Protein AF-A0AB73BM61-F1 (afdb_monomer_lite)

Radius of gyration: 24.45 Å; chains: 1; bounding box: 68×30×70 Å

Foldseek 3Di:
DDPVVVVVVVVVVVVVVVVVVVVVVVVVVVLVVQLCVLCVVVLVCLVVLHDDDVVSLVSSCVSVPPLSVLLNVLCVPQQVVLVVVLVVQWDQDPVRDTDRPPVCVVVSVVSSNVSSVSSVVSSDDPPDDDPD

Structure (mmCIF, N/CA/C/O backbone):
data_AF-A0AB73BM61-F1
#
_entry.id   AF-A0AB73BM61-F1
#
loop_
_atom_site.group_PDB
_atom_site.id
_atom_site.type_symbol
_atom_site.label_atom_id
_atom_site.label_alt_id
_atom_site.label_comp_id
_atom_site.label_asym_id
_atom_site.label_entity_id
_atom_site.label_seq_id
_atom_site.pdbx_PDB_ins_code
_atom_site.Cartn_x
_atom_site.Cartn_y
_atom_site.Cartn_z
_atom_site.occupancy
_atom_site.B_iso_or_equiv
_atom_site.auth_seq_id
_atom_site.auth_comp_id
_atom_site.auth_asym_id
_atom_site.auth_atom_id
_atom_site.pdbx_PDB_model_num
ATOM 1 N N . MET A 1 1 ? 40.664 13.368 -39.797 1.00 62.91 1 MET A N 1
ATOM 2 C CA . MET A 1 1 ? 39.200 13.479 -39.665 1.00 62.91 1 MET A CA 1
ATOM 3 C C . MET A 1 1 ? 38.826 14.898 -40.032 1.00 62.91 1 MET A C 1
ATOM 5 O O . MET A 1 1 ? 39.463 15.811 -39.519 1.00 62.91 1 MET A O 1
ATOM 9 N N . SER A 1 2 ? 37.907 15.086 -40.971 1.00 85.75 2 SER A N 1
ATOM 10 C CA . SER A 1 2 ? 37.444 16.422 -41.363 1.00 85.75 2 SER A CA 1
ATOM 11 C C . SER A 1 2 ? 36.432 16.965 -40.345 1.00 85.75 2 SER A C 1
ATOM 13 O O . SER A 1 2 ? 35.723 16.195 -39.698 1.00 85.75 2 SER A O 1
ATOM 15 N N . ASP A 1 3 ? 36.321 18.288 -40.207 1.00 88.56 3 ASP A N 1
ATOM 16 C CA . ASP A 1 3 ? 35.325 18.921 -39.319 1.00 88.56 3 ASP A CA 1
ATOM 17 C C . ASP A 1 3 ? 33.885 18.477 -39.632 1.00 88.56 3 ASP A C 1
ATOM 19 O O . ASP A 1 3 ? 33.026 18.434 -38.749 1.00 88.56 3 ASP A O 1
ATOM 23 N N . LEU A 1 4 ? 33.620 18.113 -40.890 1.00 88.75 4 LEU A N 1
ATOM 24 C CA . LEU A 1 4 ? 32.338 17.571 -41.328 1.00 88.75 4 LEU A CA 1
ATOM 25 C C . LEU A 1 4 ? 32.072 16.181 -40.728 1.00 88.75 4 LEU A C 1
ATOM 27 O O . LEU A 1 4 ? 30.983 15.942 -40.210 1.00 88.75 4 LEU A O 1
ATOM 31 N N . GLU A 1 5 ? 33.067 15.291 -40.735 1.00 88.50 5 GLU A N 1
ATOM 32 C CA . GLU A 1 5 ? 32.972 13.952 -40.133 1.00 88.50 5 GLU A CA 1
ATOM 33 C C . GLU A 1 5 ? 32.726 14.031 -38.621 1.00 88.50 5 GLU A C 1
ATOM 35 O O . GLU A 1 5 ? 31.884 13.303 -38.095 1.00 88.50 5 GLU A O 1
ATOM 40 N N . VAL A 1 6 ? 33.395 14.961 -37.928 1.00 89.50 6 VAL A N 1
ATOM 41 C CA . VAL A 1 6 ? 33.196 15.201 -36.486 1.00 89.50 6 VAL A CA 1
ATOM 42 C C . VAL A 1 6 ? 31.756 15.640 -36.199 1.00 89.50 6 VAL A C 1
ATOM 44 O O . VAL A 1 6 ? 31.118 15.117 -35.284 1.00 89.50 6 VAL A O 1
ATOM 47 N N . ARG A 1 7 ? 31.209 16.574 -36.988 1.00 90.94 7 ARG A N 1
ATOM 48 C CA . ARG A 1 7 ? 29.833 17.075 -36.812 1.00 90.94 7 ARG A CA 1
ATOM 49 C C . ARG A 1 7 ? 28.783 15.995 -37.065 1.00 90.94 7 ARG A C 1
ATOM 51 O O . ARG A 1 7 ? 27.819 15.907 -36.305 1.00 90.94 7 ARG A O 1
ATOM 58 N N . ILE A 1 8 ? 28.977 15.167 -38.093 1.00 91.31 8 ILE A N 1
ATOM 59 C CA . ILE A 1 8 ? 28.083 14.039 -38.397 1.00 91.31 8 ILE A CA 1
ATOM 60 C C . ILE A 1 8 ? 28.115 13.021 -37.252 1.00 91.31 8 ILE A C 1
ATOM 62 O O . ILE A 1 8 ? 27.057 12.597 -36.788 1.00 91.31 8 ILE A O 1
ATOM 66 N N . LEU A 1 9 ? 29.302 12.690 -36.734 1.00 91.62 9 LEU A N 1
ATOM 67 C CA . LEU A 1 9 ? 29.449 11.775 -35.602 1.00 91.62 9 LEU A CA 1
ATOM 68 C C . LEU A 1 9 ? 28.710 12.292 -34.356 1.00 91.62 9 LEU A C 1
ATOM 70 O O . LEU A 1 9 ? 27.941 11.551 -33.747 1.00 91.62 9 LEU A O 1
ATOM 74 N N . ILE A 1 10 ? 28.886 13.571 -34.002 1.00 91.69 10 ILE A N 1
ATOM 75 C CA . ILE A 1 10 ? 28.203 14.192 -32.854 1.00 91.69 10 ILE A CA 1
ATOM 76 C C . ILE A 1 10 ? 26.681 14.159 -33.037 1.00 91.69 10 ILE A C 1
ATOM 78 O O . ILE A 1 10 ? 25.960 13.835 -32.090 1.00 91.69 10 ILE A O 1
ATOM 82 N N . ALA A 1 11 ? 26.182 14.454 -34.241 1.00 88.94 11 ALA A N 1
ATOM 83 C CA . ALA A 1 11 ? 24.753 14.400 -34.535 1.00 88.94 11 ALA A CA 1
ATOM 84 C C . ALA A 1 11 ? 24.195 12.975 -34.376 1.00 88.94 11 ALA A C 1
ATOM 86 O O . ALA A 1 11 ? 23.160 12.791 -33.736 1.00 88.94 11 ALA A O 1
ATOM 87 N N . MET A 1 12 ? 24.908 11.961 -34.878 1.00 91.25 12 MET A N 1
ATOM 88 C CA . MET A 1 12 ? 24.508 10.556 -34.742 1.00 91.25 12 MET A CA 1
ATOM 89 C C . MET A 1 12 ? 24.510 10.093 -33.282 1.00 91.25 12 MET A C 1
ATOM 91 O O . MET A 1 12 ? 23.546 9.472 -32.835 1.00 91.25 12 MET A O 1
ATOM 95 N N . VAL A 1 13 ? 25.552 10.432 -32.517 1.00 92.00 13 VAL A N 1
ATOM 96 C CA . VAL A 1 13 ? 25.647 10.094 -31.087 1.00 92.00 13 VAL A CA 1
ATOM 97 C C . VAL A 1 13 ? 24.537 10.778 -30.288 1.00 92.00 13 VAL A C 1
ATOM 99 O O . VAL A 1 13 ? 23.881 10.133 -29.473 1.00 92.00 13 VAL A O 1
ATOM 102 N N . SER A 1 14 ? 24.267 12.057 -30.553 1.00 90.19 14 SER A N 1
ATOM 103 C CA . SER A 1 14 ? 23.201 12.801 -29.868 1.00 90.19 14 SER A CA 1
ATOM 104 C C . SER A 1 14 ? 21.819 12.204 -30.149 1.00 90.19 14 SER A C 1
ATOM 106 O O . SER A 1 14 ? 20.996 12.090 -29.242 1.00 90.19 14 SER A O 1
ATOM 108 N N . LEU A 1 15 ? 21.579 11.768 -31.390 1.00 91.25 15 LEU A N 1
ATOM 109 C CA . LEU A 1 15 ? 20.332 11.120 -31.789 1.00 91.25 15 LEU A CA 1
ATOM 110 C C . LEU A 1 15 ? 20.168 9.759 -31.097 1.00 91.25 15 LEU A C 1
ATOM 112 O O . LEU A 1 15 ? 19.099 9.475 -30.560 1.00 91.25 15 LEU A O 1
ATOM 116 N N . LEU A 1 16 ? 21.237 8.959 -31.016 1.00 91.88 16 LEU A N 1
ATOM 117 C CA . LEU A 1 16 ? 21.236 7.687 -30.283 1.00 91.88 16 LEU A CA 1
ATOM 118 C C . LEU A 1 16 ? 20.945 7.880 -28.790 1.00 91.88 16 LEU A C 1
ATOM 120 O O . LEU A 1 16 ? 20.100 7.174 -28.240 1.00 91.88 16 LEU A O 1
ATOM 124 N N . ILE A 1 17 ? 21.581 8.860 -28.141 1.00 91.62 17 ILE A N 1
ATOM 125 C CA . ILE A 1 17 ? 21.318 9.183 -26.730 1.00 91.62 17 ILE A CA 1
ATOM 126 C C . ILE A 1 17 ? 19.854 9.593 -26.537 1.00 91.62 17 ILE A C 1
ATOM 128 O O . ILE A 1 17 ? 19.208 9.118 -25.604 1.00 91.62 17 ILE A O 1
ATOM 132 N N . GLY A 1 18 ? 19.307 10.422 -27.431 1.00 90.75 18 GLY A N 1
ATOM 133 C CA . GLY A 1 18 ? 17.905 10.839 -27.384 1.00 90.75 18 GLY A CA 1
ATOM 134 C C . GLY A 1 18 ? 16.926 9.667 -27.499 1.00 90.75 18 GLY A C 1
ATOM 135 O O . GLY A 1 18 ? 15.975 9.584 -26.721 1.00 90.75 18 GLY A O 1
ATOM 136 N N . VAL A 1 19 ? 17.184 8.728 -28.415 1.00 91.06 19 VAL A N 1
ATOM 137 C CA . VAL A 1 19 ? 16.360 7.518 -28.589 1.00 91.06 19 VAL A CA 1
ATOM 138 C C . VAL A 1 19 ? 16.422 6.626 -27.349 1.00 91.06 19 VAL A C 1
ATOM 140 O O . VAL A 1 19 ? 15.379 6.203 -26.848 1.00 91.06 19 VAL A O 1
ATOM 143 N N . ILE A 1 20 ? 17.621 6.380 -26.815 1.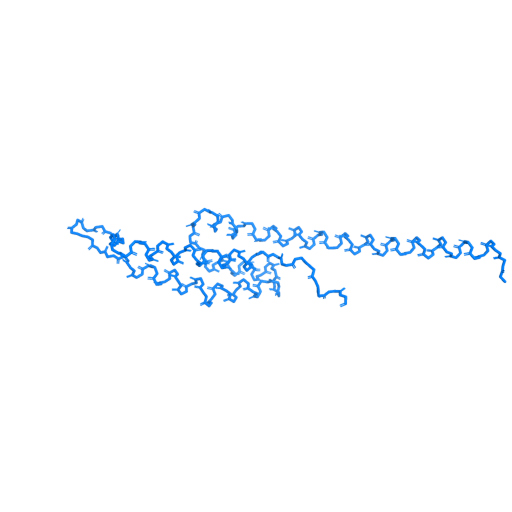00 91.25 20 ILE A N 1
ATOM 144 C CA . ILE A 1 20 ? 17.816 5.546 -25.620 1.00 91.25 20 ILE A CA 1
ATOM 145 C C . ILE A 1 20 ? 17.122 6.177 -24.409 1.00 91.25 20 ILE A C 1
ATOM 147 O O . ILE A 1 20 ? 16.347 5.511 -23.721 1.00 91.25 20 ILE A O 1
ATOM 151 N N . ALA A 1 21 ? 17.346 7.471 -24.172 1.00 87.50 21 ALA A N 1
ATOM 152 C CA . ALA A 1 21 ? 16.703 8.196 -23.084 1.00 87.50 21 ALA A CA 1
ATOM 153 C C . ALA A 1 21 ? 15.173 8.155 -23.221 1.00 87.50 21 ALA A C 1
ATOM 155 O O . ALA A 1 21 ? 14.480 7.808 -22.265 1.00 87.50 21 ALA A O 1
ATOM 156 N N . GLY A 1 22 ? 14.643 8.436 -24.417 1.00 88.44 22 GLY A N 1
ATOM 157 C CA . GLY A 1 22 ? 13.209 8.383 -24.700 1.00 88.44 22 GLY A CA 1
ATOM 158 C C . GLY A 1 22 ? 12.594 7.010 -24.420 1.00 88.44 22 GLY A C 1
ATOM 159 O O . GLY A 1 22 ? 11.532 6.929 -23.800 1.00 88.44 22 GLY A O 1
ATOM 160 N N . HIS A 1 23 ? 13.284 5.930 -24.794 1.00 89.00 23 HIS A N 1
ATOM 161 C CA . HIS A 1 23 ? 12.842 4.566 -24.514 1.00 89.00 23 HIS A CA 1
ATOM 162 C C . HIS A 1 23 ? 12.774 4.272 -23.006 1.00 89.00 23 HIS A C 1
ATOM 164 O O . HIS A 1 23 ? 11.749 3.790 -22.521 1.00 89.00 23 HIS A O 1
ATOM 170 N N . PHE A 1 24 ? 13.805 4.637 -22.236 1.00 84.31 24 PHE A N 1
ATOM 171 C CA . PHE A 1 24 ? 13.789 4.472 -20.777 1.00 84.31 24 PHE A CA 1
ATOM 172 C C . PHE A 1 24 ? 12.697 5.307 -20.098 1.00 84.31 24 PHE A C 1
ATOM 174 O O . PHE A 1 24 ? 12.049 4.832 -19.162 1.00 84.31 24 PHE A O 1
ATOM 181 N N . PHE A 1 25 ? 12.441 6.528 -20.577 1.00 84.75 25 PHE A N 1
ATOM 182 C CA . PHE A 1 25 ? 11.337 7.346 -20.074 1.00 84.75 25 PHE A CA 1
ATOM 183 C C . PHE A 1 25 ? 9.970 6.720 -20.365 1.00 84.75 25 PHE A C 1
ATOM 185 O O . PHE A 1 25 ? 9.101 6.743 -19.486 1.00 84.75 25 PHE A O 1
ATOM 192 N N . ALA A 1 26 ? 9.782 6.146 -21.557 1.00 85.00 26 ALA A N 1
ATOM 193 C CA . ALA A 1 26 ? 8.556 5.444 -21.926 1.00 85.00 26 ALA A CA 1
ATOM 194 C C . ALA A 1 26 ? 8.319 4.225 -21.020 1.00 85.00 26 ALA A C 1
ATOM 196 O O . ALA A 1 26 ? 7.276 4.153 -20.370 1.00 85.00 26 ALA A O 1
ATOM 197 N N . LEU A 1 27 ? 9.326 3.360 -20.853 1.00 83.06 27 LEU A N 1
ATOM 198 C CA . LEU A 1 27 ? 9.261 2.215 -19.936 1.00 83.06 27 LEU A CA 1
ATOM 199 C C . LEU A 1 27 ? 8.960 2.652 -18.496 1.00 83.06 27 LEU A C 1
ATOM 201 O O . LEU A 1 27 ? 8.088 2.102 -17.823 1.00 83.06 27 LEU A O 1
ATOM 205 N N . GLY A 1 28 ? 9.638 3.697 -18.016 1.00 82.62 28 GLY A N 1
ATOM 206 C CA . GLY A 1 28 ? 9.405 4.238 -16.680 1.00 82.62 28 GLY A CA 1
ATOM 207 C C . GLY A 1 28 ? 8.005 4.833 -16.495 1.00 82.62 28 GLY A C 1
ATOM 208 O O . GLY A 1 28 ? 7.488 4.865 -15.376 1.00 82.62 28 GLY A O 1
ATOM 209 N N . ARG A 1 29 ? 7.365 5.332 -17.557 1.00 82.94 29 ARG A N 1
ATOM 210 C CA . ARG A 1 29 ? 5.972 5.800 -17.523 1.00 82.94 29 ARG A CA 1
ATOM 211 C C . ARG A 1 29 ? 5.003 4.625 -17.416 1.00 82.94 29 ARG A C 1
ATOM 213 O O . ARG A 1 29 ? 4.119 4.682 -16.565 1.00 82.94 29 ARG A O 1
ATOM 220 N N . ASP A 1 30 ? 5.208 3.572 -18.194 1.00 84.62 30 ASP A N 1
ATOM 221 C CA . ASP A 1 30 ? 4.300 2.423 -18.227 1.00 84.62 30 ASP A CA 1
ATOM 222 C C . ASP A 1 30 ? 4.326 1.670 -16.886 1.00 84.62 30 ASP A C 1
ATOM 224 O O . ASP A 1 30 ? 3.282 1.502 -16.256 1.00 84.62 30 ASP A O 1
ATOM 228 N N . ILE A 1 31 ? 5.516 1.423 -16.320 1.00 82.44 31 ILE A N 1
ATOM 229 C CA . ILE A 1 31 ? 5.662 0.815 -14.981 1.00 82.44 31 ILE A CA 1
ATOM 230 C C . ILE A 1 31 ? 5.031 1.697 -13.886 1.00 82.44 31 ILE A C 1
ATOM 232 O O . ILE A 1 31 ? 4.559 1.211 -12.857 1.00 82.44 31 ILE A O 1
ATOM 236 N N . ARG A 1 32 ? 5.052 3.031 -14.031 1.00 82.12 32 ARG A N 1
ATOM 237 C CA . ARG A 1 32 ? 4.352 3.937 -13.094 1.00 82.12 32 ARG A CA 1
ATOM 238 C C . ARG A 1 32 ? 2.840 3.830 -13.227 1.00 82.12 32 ARG A C 1
ATOM 240 O O . ARG A 1 32 ? 2.157 3.855 -12.206 1.00 82.12 32 ARG A O 1
ATOM 247 N N . SER A 1 33 ? 2.343 3.711 -14.452 1.00 85.62 33 SER A N 1
ATOM 248 C CA . SER A 1 33 ? 0.922 3.536 -14.734 1.00 85.62 33 SER A CA 1
ATOM 249 C C . SER A 1 33 ? 0.393 2.229 -14.145 1.00 85.62 33 SER A C 1
ATOM 251 O O . SER A 1 33 ? -0.610 2.244 -13.432 1.00 85.62 33 SER A O 1
ATOM 253 N N . GLU A 1 34 ? 1.102 1.120 -14.360 1.00 86.00 34 GLU A N 1
ATOM 254 C CA . GLU A 1 34 ? 0.756 -0.198 -13.809 1.00 86.00 34 GLU A CA 1
ATOM 255 C C . GLU A 1 34 ? 0.740 -0.182 -12.279 1.00 86.00 34 GLU A C 1
ATOM 257 O O . GLU A 1 34 ? -0.250 -0.576 -11.662 1.00 86.00 34 GLU A O 1
ATOM 262 N N . TYR A 1 35 ? 1.789 0.370 -11.658 1.00 87.75 35 TYR A N 1
ATOM 263 C CA . TYR A 1 35 ? 1.869 0.473 -10.202 1.00 87.75 35 TYR A CA 1
ATOM 264 C C . TYR A 1 35 ? 0.706 1.273 -9.607 1.00 87.75 35 TYR A C 1
ATOM 266 O O . TYR A 1 35 ? 0.071 0.843 -8.644 1.00 87.75 35 TYR A O 1
ATOM 274 N N . ASN A 1 36 ? 0.412 2.439 -10.188 1.00 86.12 36 ASN A N 1
ATOM 275 C CA . ASN A 1 36 ? -0.681 3.281 -9.716 1.00 86.12 36 ASN A CA 1
ATOM 276 C C . ASN A 1 36 ? -2.030 2.580 -9.880 1.00 86.12 36 ASN A C 1
ATOM 278 O O . ASN A 1 36 ? -2.839 2.627 -8.961 1.00 86.12 36 ASN A O 1
ATOM 282 N N . THR A 1 37 ? -2.241 1.891 -11.003 1.00 88.50 37 THR A N 1
ATOM 283 C CA . THR A 1 37 ? -3.482 1.157 -11.278 1.00 88.50 37 THR A CA 1
ATOM 284 C C . THR A 1 37 ? -3.705 0.046 -10.255 1.00 88.50 37 THR A C 1
ATOM 286 O O . THR A 1 37 ? -4.799 -0.067 -9.707 1.00 88.50 37 THR A O 1
ATOM 289 N N . ALA A 1 38 ? -2.661 -0.720 -9.931 1.00 89.06 38 ALA A N 1
ATOM 290 C CA . ALA A 1 38 ? -2.748 -1.792 -8.945 1.00 89.06 38 ALA A CA 1
ATOM 291 C C . ALA A 1 38 ? -2.983 -1.274 -7.514 1.00 89.06 38 ALA A C 1
ATOM 293 O O . ALA A 1 38 ? -3.674 -1.926 -6.737 1.00 89.06 38 ALA A O 1
ATOM 294 N N . ILE A 1 39 ? -2.430 -0.108 -7.150 1.00 89.88 39 ILE A N 1
ATOM 295 C CA . ILE A 1 39 ? -2.553 0.461 -5.795 1.00 89.88 39 ILE A C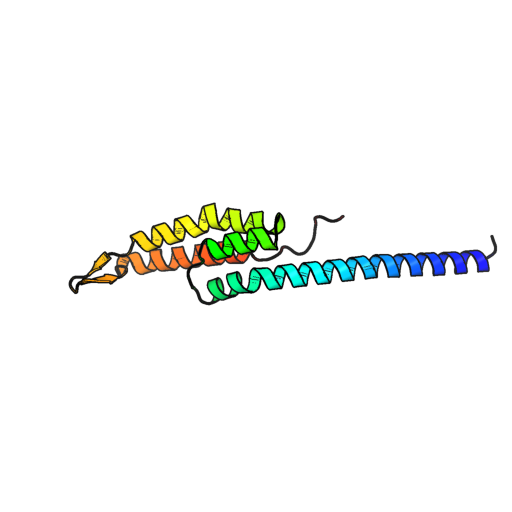A 1
ATOM 296 C C . ILE A 1 39 ? -3.841 1.245 -5.563 1.00 89.88 39 ILE A C 1
ATOM 298 O O . ILE A 1 39 ? -4.254 1.368 -4.407 1.00 89.88 39 ILE A O 1
ATOM 302 N N . THR A 1 40 ? -4.498 1.755 -6.606 1.00 89.19 40 THR A N 1
ATOM 303 C CA . THR A 1 40 ? -5.738 2.539 -6.469 1.00 89.19 40 THR A CA 1
ATOM 304 C C . THR A 1 40 ? -6.765 1.898 -5.519 1.00 89.19 40 THR A C 1
ATOM 306 O O . THR A 1 40 ? -7.178 2.585 -4.585 1.00 89.19 40 THR A O 1
ATOM 309 N N . PRO A 1 41 ? -7.107 0.595 -5.618 1.00 89.81 41 PRO A N 1
ATOM 310 C CA . PRO A 1 41 ? -8.076 -0.032 -4.713 1.00 89.81 41 PRO A CA 1
ATOM 311 C C . PRO A 1 41 ? -7.663 0.014 -3.235 1.00 89.81 41 PRO A C 1
ATOM 313 O O . PRO A 1 41 ? -8.496 0.243 -2.358 1.00 89.81 41 PRO A O 1
ATOM 316 N N . LEU A 1 42 ? -6.371 -0.181 -2.944 1.00 91.19 42 LEU A N 1
ATOM 317 C CA . LEU A 1 42 ? -5.831 -0.077 -1.587 1.00 91.19 42 LEU A CA 1
ATOM 318 C C . LEU A 1 42 ? -5.903 1.367 -1.085 1.00 91.19 42 LEU A C 1
ATOM 320 O O . LEU A 1 42 ? -6.346 1.622 0.034 1.00 91.19 42 LEU A O 1
ATOM 324 N N . ARG A 1 43 ? -5.472 2.317 -1.918 1.00 87.69 43 ARG A N 1
ATOM 325 C CA . ARG A 1 43 ? -5.450 3.740 -1.578 1.00 87.69 43 ARG A CA 1
ATOM 326 C C . ARG A 1 43 ? -6.854 4.271 -1.304 1.00 87.69 43 ARG A C 1
ATOM 328 O O . ARG A 1 43 ? -7.036 4.992 -0.327 1.00 87.69 43 ARG A O 1
ATOM 335 N N . ASP A 1 44 ? -7.830 3.888 -2.117 1.00 88.94 44 ASP A N 1
ATOM 336 C CA . ASP A 1 44 ? -9.218 4.314 -1.962 1.00 88.94 44 ASP A CA 1
ATOM 337 C C . ASP A 1 44 ? -9.820 3.813 -0.651 1.00 88.94 44 ASP A C 1
ATOM 339 O O . ASP A 1 44 ? -10.508 4.571 0.033 1.00 88.94 44 ASP A O 1
ATOM 343 N N . LYS A 1 45 ? -9.528 2.565 -0.258 1.00 89.88 45 LYS A N 1
ATOM 344 C CA . LYS A 1 45 ? -9.955 2.043 1.047 1.00 89.88 45 LYS A CA 1
ATOM 345 C C . LYS A 1 45 ? -9.310 2.795 2.205 1.00 89.88 45 LYS A C 1
ATOM 347 O O . LYS A 1 45 ? -10.019 3.194 3.120 1.00 89.88 45 LYS A O 1
ATOM 352 N N . LEU A 1 46 ? -8.004 3.047 2.133 1.00 88.50 46 LEU A N 1
ATOM 353 C CA . LEU A 1 46 ? -7.275 3.763 3.182 1.00 88.50 46 LEU A CA 1
ATOM 354 C C . LEU A 1 46 ? -7.734 5.217 3.343 1.00 88.50 46 LEU A C 1
ATOM 356 O O . LEU A 1 46 ? -7.828 5.696 4.466 1.00 88.50 46 LEU A O 1
ATOM 360 N N . ILE A 1 47 ? -8.037 5.916 2.243 1.00 85.62 47 ILE A N 1
ATOM 361 C CA . ILE A 1 47 ? -8.557 7.294 2.283 1.00 85.62 47 ILE A CA 1
ATOM 362 C C . ILE A 1 47 ? -9.972 7.337 2.861 1.00 85.62 47 ILE A C 1
ATOM 364 O O . ILE A 1 47 ? -10.307 8.270 3.581 1.00 85.62 47 ILE A O 1
ATOM 368 N N . LYS A 1 48 ? -10.800 6.334 2.552 1.00 86.62 48 LYS A N 1
ATOM 369 C CA . LYS A 1 48 ? -12.163 6.208 3.085 1.00 86.62 48 LYS A CA 1
ATOM 370 C C . LYS A 1 48 ? -12.208 5.617 4.499 1.00 86.62 48 LYS A C 1
ATOM 372 O O . LYS A 1 48 ? -13.300 5.342 4.980 1.00 86.62 48 LYS A O 1
ATOM 377 N N . GLU A 1 49 ? -11.051 5.381 5.121 1.00 82.19 49 GLU A N 1
ATOM 378 C CA . GLU A 1 49 ? -10.922 4.764 6.450 1.00 82.19 49 GLU A CA 1
ATOM 379 C C . GLU A 1 49 ? -11.605 3.385 6.545 1.00 82.19 49 GLU A C 1
ATOM 381 O O . GLU A 1 49 ? -12.046 2.946 7.602 1.00 82.19 49 GLU A O 1
ATOM 386 N N . ILE A 1 50 ? -11.671 2.668 5.419 1.00 86.25 50 ILE A N 1
ATOM 387 C CA . ILE A 1 50 ? -12.240 1.324 5.330 1.00 86.25 50 ILE A CA 1
ATOM 388 C C . ILE A 1 50 ? -11.135 0.297 5.577 1.00 86.25 50 ILE A C 1
ATOM 390 O O . ILE A 1 50 ? -10.068 0.354 4.959 1.00 86.25 50 ILE A O 1
ATOM 394 N N . ASN A 1 51 ? -11.433 -0.706 6.405 1.00 86.31 51 ASN A N 1
ATOM 395 C CA . ASN A 1 51 ? -10.519 -1.809 6.688 1.00 86.31 51 ASN A CA 1
ATOM 396 C C . ASN A 1 51 ? -10.047 -2.523 5.407 1.00 86.31 51 ASN A C 1
ATOM 398 O O . ASN A 1 51 ? -10.834 -2.935 4.543 1.00 86.31 51 ASN A O 1
ATOM 402 N N . VAL A 1 52 ? -8.730 -2.697 5.306 1.00 89.94 52 VAL A N 1
ATOM 403 C CA . VAL A 1 52 ? -8.077 -3.392 4.195 1.00 89.94 52 VAL A CA 1
ATOM 404 C C . VAL A 1 52 ? -8.060 -4.896 4.466 1.00 89.94 52 VAL A C 1
ATOM 406 O O . VAL A 1 52 ? -7.453 -5.373 5.426 1.00 89.94 52 VAL A O 1
ATOM 409 N N . SER A 1 53 ? -8.710 -5.653 3.585 1.00 90.44 53 SER A N 1
ATOM 410 C CA . SER A 1 53 ? -8.738 -7.114 3.628 1.00 90.44 53 SER A CA 1
ATOM 411 C C . SER A 1 53 ? -7.441 -7.727 3.096 1.00 90.44 53 SER A C 1
ATOM 413 O O . SER A 1 53 ? -6.808 -7.177 2.193 1.00 90.44 53 SER A O 1
ATOM 415 N N . GLU A 1 54 ? -7.095 -8.922 3.583 1.00 91.69 54 GLU A N 1
ATOM 416 C CA . GLU A 1 54 ? -5.940 -9.685 3.084 1.00 91.69 54 GLU A CA 1
ATOM 417 C C . GLU A 1 54 ? -6.015 -9.969 1.581 1.00 91.69 54 GLU A C 1
ATOM 419 O O . GLU A 1 54 ? -4.983 -10.049 0.920 1.00 91.69 54 GLU A O 1
ATOM 424 N N . SER A 1 55 ? -7.226 -10.097 1.028 1.00 92.12 55 SER A N 1
ATOM 425 C CA . SER A 1 55 ? -7.432 -10.319 -0.406 1.00 92.12 55 SER A CA 1
ATOM 426 C C . SER A 1 55 ? -6.777 -9.229 -1.255 1.00 92.12 55 SER A C 1
ATOM 428 O O . SER A 1 55 ? -6.070 -9.543 -2.199 1.00 92.12 55 SER A O 1
ATOM 430 N N . ILE A 1 56 ? -6.904 -7.959 -0.857 1.00 91.38 56 ILE A N 1
ATOM 431 C CA . ILE A 1 56 ? -6.310 -6.831 -1.589 1.00 91.38 56 ILE A CA 1
ATOM 432 C C . ILE A 1 56 ? -4.787 -6.892 -1.546 1.00 91.38 56 ILE A C 1
ATOM 434 O O . ILE A 1 56 ? -4.121 -6.548 -2.516 1.00 91.38 56 ILE A O 1
ATOM 438 N N . ILE A 1 57 ? -4.227 -7.332 -0.422 1.00 93.12 57 ILE A N 1
ATOM 439 C CA . ILE A 1 57 ? -2.779 -7.464 -0.266 1.00 93.12 57 ILE A CA 1
ATOM 440 C C . ILE A 1 57 ? -2.245 -8.606 -1.134 1.00 93.12 57 ILE A C 1
ATOM 442 O O . ILE A 1 57 ? -1.214 -8.437 -1.780 1.00 93.12 57 ILE A O 1
ATOM 446 N N . LYS A 1 58 ? -2.973 -9.725 -1.217 1.00 91.62 58 LYS A N 1
ATOM 447 C CA . LYS A 1 58 ? -2.648 -10.834 -2.125 1.00 91.62 58 LYS A CA 1
ATOM 448 C C . LYS A 1 58 ? -2.751 -10.415 -3.590 1.00 91.62 58 LYS A C 1
ATOM 450 O O . LYS A 1 58 ? -1.833 -10.685 -4.357 1.00 91.62 58 LYS A O 1
ATOM 455 N N . ASP A 1 59 ? -3.801 -9.689 -3.967 1.00 91.00 59 ASP A N 1
ATOM 456 C CA . ASP A 1 59 ? -3.963 -9.172 -5.331 1.00 91.00 59 ASP A CA 1
ATOM 457 C C . ASP A 1 59 ? -2.820 -8.213 -5.703 1.00 91.00 59 ASP A C 1
ATOM 459 O O . ASP A 1 59 ? -2.290 -8.256 -6.814 1.00 91.00 59 ASP A O 1
ATOM 463 N N . LEU A 1 60 ? -2.382 -7.372 -4.762 1.00 90.06 60 LEU A N 1
ATOM 464 C CA . LEU A 1 60 ? -1.206 -6.518 -4.941 1.00 90.06 60 LEU A CA 1
ATOM 465 C C . LEU A 1 60 ? 0.079 -7.325 -5.111 1.00 90.06 60 LEU A C 1
ATOM 467 O O . LEU A 1 60 ? 0.933 -6.943 -5.906 1.00 90.06 60 LEU A O 1
ATOM 471 N N . GLU A 1 61 ? 0.242 -8.418 -4.372 1.00 90.56 61 GLU A N 1
ATOM 472 C CA . GLU A 1 61 ? 1.399 -9.298 -4.503 1.00 90.56 61 GLU A CA 1
ATOM 473 C C . GLU A 1 61 ? 1.448 -9.986 -5.868 1.00 90.56 61 GLU A C 1
ATOM 475 O O . GLU A 1 61 ? 2.507 -10.005 -6.492 1.00 90.56 61 GLU A O 1
ATOM 480 N N . VAL A 1 62 ? 0.304 -10.447 -6.377 1.00 89.94 62 VAL A N 1
ATOM 481 C CA . VAL A 1 62 ? 0.195 -11.034 -7.719 1.00 89.94 62 VAL A CA 1
ATOM 482 C C . VAL A 1 62 ? 0.499 -9.998 -8.805 1.00 89.94 62 VAL A C 1
ATOM 484 O O . VAL A 1 62 ? 1.264 -10.282 -9.723 1.00 89.94 62 VAL A O 1
ATOM 487 N N . ASN A 1 63 ? -0.052 -8.786 -8.690 1.00 88.00 63 ASN A N 1
ATOM 488 C CA . ASN A 1 63 ? 0.065 -7.762 -9.734 1.00 88.00 63 ASN A CA 1
ATOM 489 C C . ASN A 1 63 ? 1.410 -7.016 -9.730 1.00 88.00 63 ASN A C 1
ATOM 491 O O . ASN A 1 63 ? 1.885 -6.602 -10.783 1.00 88.00 63 ASN A O 1
ATOM 495 N N . LEU A 1 64 ? 2.022 -6.802 -8.560 1.00 87.06 64 LEU A N 1
ATOM 496 C CA . LEU A 1 64 ? 3.239 -5.988 -8.414 1.00 87.06 64 LEU A CA 1
ATOM 497 C C . LEU A 1 64 ? 4.494 -6.802 -8.088 1.00 87.06 64 LEU A C 1
ATOM 499 O O . LEU A 1 64 ? 5.606 -6.262 -8.149 1.00 87.06 64 LEU A O 1
ATOM 503 N N . GLY A 1 65 ? 4.342 -8.074 -7.709 1.00 88.06 65 GLY A N 1
ATOM 504 C CA . GLY A 1 65 ? 5.444 -8.969 -7.375 1.00 88.06 65 GLY A CA 1
ATOM 505 C C . GLY A 1 65 ? 6.394 -8.361 -6.344 1.00 88.06 65 GLY A C 1
ATOM 506 O O . GLY A 1 65 ? 6.004 -7.962 -5.250 1.00 88.06 65 GLY A O 1
ATOM 507 N N . SER A 1 66 ? 7.673 -8.230 -6.698 1.00 85.62 66 SER A N 1
ATOM 508 C CA . SER A 1 66 ? 8.699 -7.698 -5.791 1.00 85.62 66 SER A CA 1
ATOM 509 C C . SER A 1 66 ? 8.427 -6.269 -5.303 1.00 85.62 66 SER A C 1
ATOM 511 O O . SER A 1 66 ? 8.886 -5.906 -4.217 1.00 85.62 66 SER A O 1
ATOM 513 N N . GLN A 1 67 ? 7.661 -5.468 -6.054 1.00 83.31 67 GLN A N 1
ATOM 514 C CA . GLN A 1 67 ? 7.339 -4.090 -5.677 1.00 83.31 67 GLN A CA 1
ATOM 515 C C . GLN A 1 67 ? 6.303 -4.011 -4.541 1.00 83.31 67 GLN A C 1
ATOM 517 O O . GLN A 1 67 ? 6.225 -2.978 -3.872 1.00 83.31 67 GLN A O 1
ATOM 522 N N . SER A 1 68 ? 5.548 -5.085 -4.272 1.00 89.25 68 SER A N 1
ATOM 523 C CA . SER A 1 68 ? 4.571 -5.136 -3.173 1.00 89.25 68 SER A CA 1
ATOM 524 C C . SER A 1 68 ? 5.209 -5.423 -1.810 1.00 89.25 68 SER A C 1
ATOM 526 O O . SER A 1 68 ? 4.599 -5.113 -0.789 1.00 89.25 68 SER A O 1
ATOM 528 N N . LYS A 1 69 ? 6.437 -5.968 -1.757 1.00 90.12 69 LYS A N 1
ATOM 529 C CA . LYS A 1 69 ? 7.068 -6.490 -0.524 1.00 90.12 69 LYS A CA 1
ATOM 530 C C . LYS A 1 69 ? 7.013 -5.524 0.656 1.00 90.12 69 LYS A C 1
ATOM 532 O O . LYS A 1 69 ? 6.731 -5.930 1.779 1.00 90.12 69 LYS A O 1
ATOM 537 N N . LYS A 1 70 ? 7.256 -4.234 0.408 1.00 90.25 70 LYS A N 1
ATOM 538 C CA . LYS A 1 70 ? 7.184 -3.197 1.447 1.00 90.25 70 LYS A CA 1
ATOM 539 C C . LYS A 1 70 ? 5.762 -3.036 1.998 1.00 90.25 70 LYS A C 1
ATOM 541 O O . LYS A 1 70 ? 5.593 -2.869 3.200 1.00 90.25 70 LYS A O 1
ATOM 546 N N . ILE A 1 71 ? 4.758 -3.084 1.126 1.00 91.81 71 ILE A N 1
ATOM 547 C CA . ILE A 1 71 ? 3.341 -2.972 1.488 1.00 91.81 71 ILE A CA 1
ATOM 548 C C . ILE A 1 71 ? 2.922 -4.203 2.287 1.00 91.81 71 ILE A C 1
ATOM 550 O O . ILE A 1 71 ? 2.360 -4.052 3.365 1.00 91.81 71 ILE A O 1
ATOM 554 N N . VAL A 1 72 ? 3.260 -5.403 1.805 1.00 93.31 72 VAL A N 1
ATOM 555 C CA . VAL A 1 72 ? 2.975 -6.678 2.487 1.00 93.31 72 VAL A CA 1
ATOM 556 C C . VAL A 1 72 ? 3.629 -6.718 3.870 1.00 93.31 72 VAL A C 1
ATOM 558 O O . VAL A 1 72 ? 2.991 -7.104 4.849 1.00 93.31 72 VAL A O 1
ATOM 561 N N . SER A 1 73 ? 4.882 -6.266 3.968 1.00 93.69 73 SER A N 1
ATOM 562 C CA . SER A 1 73 ? 5.609 -6.192 5.234 1.00 93.69 73 SER A CA 1
ATOM 563 C C . SER A 1 73 ? 4.887 -5.290 6.232 1.00 93.69 73 SER A C 1
ATOM 565 O O . SER A 1 73 ? 4.515 -5.776 7.292 1.00 93.69 73 SER A O 1
ATOM 567 N N . VAL A 1 74 ? 4.596 -4.036 5.862 1.00 94.56 74 VAL A N 1
ATOM 568 C CA . VAL A 1 74 ? 3.899 -3.079 6.742 1.00 94.56 74 VAL A CA 1
ATOM 569 C C . VAL A 1 74 ? 2.477 -3.536 7.068 1.00 94.56 74 VAL A C 1
ATOM 571 O O . VAL A 1 74 ? 1.999 -3.335 8.184 1.00 94.56 74 VAL A O 1
ATOM 574 N N . TYR A 1 75 ? 1.797 -4.188 6.122 1.00 95.31 75 TYR A N 1
ATOM 575 C CA . TYR A 1 75 ? 0.488 -4.774 6.376 1.00 95.31 75 TYR A CA 1
ATOM 576 C C . TYR A 1 75 ? 0.554 -5.821 7.494 1.00 95.31 75 TYR A C 1
ATOM 578 O O . TYR A 1 75 ? -0.274 -5.821 8.400 1.00 95.31 75 TYR A O 1
ATOM 586 N N . THR A 1 76 ? 1.561 -6.690 7.448 1.00 94.94 76 THR A N 1
ATOM 587 C CA . THR A 1 76 ? 1.699 -7.815 8.377 1.00 94.94 76 THR A CA 1
ATOM 588 C C . THR A 1 76 ? 2.263 -7.387 9.734 1.00 94.94 76 THR A C 1
ATOM 590 O O . THR A 1 76 ? 1.821 -7.902 10.757 1.00 94.94 76 THR A O 1
ATOM 593 N N . SER A 1 77 ? 3.221 -6.453 9.763 1.00 94.19 77 SER A N 1
ATOM 594 C CA . SER A 1 77 ? 3.902 -6.023 10.993 1.00 94.19 77 SER A CA 1
ATOM 595 C C . SER A 1 77 ? 3.148 -4.962 11.783 1.00 94.19 77 SER A C 1
ATOM 597 O O . SER A 1 77 ? 3.182 -4.986 13.009 1.00 94.19 77 SER A O 1
ATOM 599 N N . ASP A 1 78 ? 2.503 -4.016 11.098 1.00 93.50 78 ASP A N 1
ATOM 600 C CA . ASP A 1 78 ? 1.922 -2.831 11.732 1.00 93.50 78 ASP A CA 1
ATOM 601 C C . ASP A 1 78 ? 0.404 -2.798 11.583 1.00 93.50 78 ASP A C 1
ATOM 603 O O . ASP A 1 78 ? -0.313 -2.637 12.568 1.00 93.50 78 ASP A O 1
ATOM 607 N N . TYR A 1 79 ? -0.098 -2.953 10.355 1.00 94.06 79 TYR A N 1
ATOM 608 C CA . TYR A 1 79 ? -1.510 -2.712 10.060 1.00 94.06 79 TYR A CA 1
ATOM 609 C C . TYR A 1 79 ? -2.427 -3.772 10.668 1.00 94.06 79 TYR A C 1
ATOM 611 O O . TYR A 1 79 ? -3.288 -3.454 11.483 1.00 94.06 79 TYR A O 1
ATOM 619 N N . LYS A 1 80 ? -2.243 -5.040 10.287 1.00 93.94 80 LYS A N 1
ATOM 620 C CA . LYS A 1 80 ? -3.098 -6.147 10.720 1.00 93.94 80 LYS A CA 1
ATOM 621 C C . LYS A 1 80 ? -3.136 -6.274 12.252 1.00 93.94 80 LYS A C 1
ATOM 623 O O . LYS A 1 80 ? -4.244 -6.305 12.787 1.00 93.94 80 LYS A O 1
ATOM 628 N N . PRO A 1 81 ? -2.001 -6.230 12.980 1.00 94.88 81 PRO A N 1
ATOM 629 C CA . PRO A 1 81 ? -2.022 -6.249 14.442 1.00 94.88 81 PRO A CA 1
ATOM 630 C C . PRO A 1 81 ? -2.753 -5.050 15.059 1.00 94.88 81 PRO A C 1
ATOM 632 O O . PRO A 1 81 ? -3.453 -5.214 16.057 1.00 94.88 81 PRO A O 1
ATOM 635 N N . ALA A 1 82 ? -2.631 -3.851 14.475 1.00 93.56 82 ALA A N 1
ATOM 636 C CA . ALA A 1 82 ? -3.330 -2.665 14.967 1.00 93.56 82 ALA A CA 1
ATOM 637 C C . ALA A 1 82 ? -4.852 -2.771 14.781 1.00 9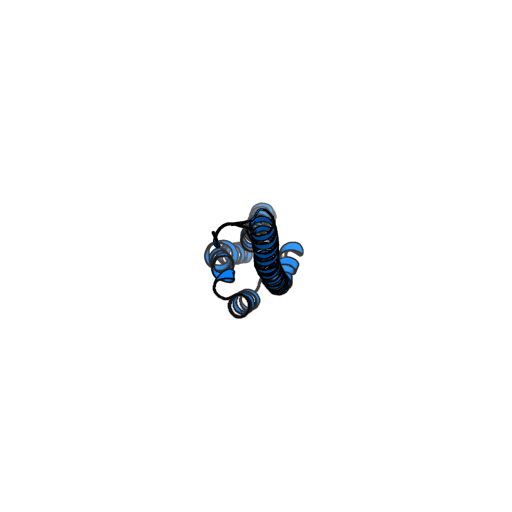3.56 82 ALA A C 1
ATOM 639 O O . ALA A 1 82 ? -5.590 -2.469 15.717 1.00 93.56 82 ALA A O 1
ATOM 640 N N . ILE A 1 83 ? -5.321 -3.266 13.628 1.00 92.00 83 ILE A N 1
ATOM 641 C CA . ILE A 1 83 ? -6.750 -3.530 13.392 1.00 92.00 83 ILE A CA 1
ATOM 642 C C . ILE A 1 83 ? -7.271 -4.612 1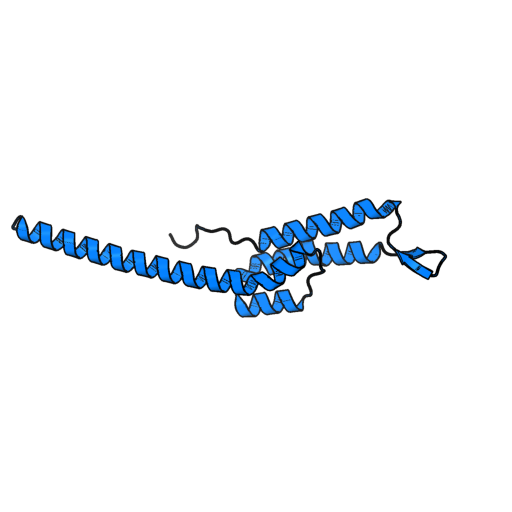4.348 1.00 92.00 83 ILE A C 1
ATOM 644 O O . ILE A 1 83 ? -8.341 -4.461 14.930 1.00 92.00 83 ILE A O 1
ATOM 648 N N . GLU A 1 84 ? -6.514 -5.691 14.564 1.00 92.94 84 GLU A N 1
ATOM 649 C CA . GLU A 1 84 ? -6.886 -6.738 15.523 1.00 92.94 84 GLU A CA 1
ATOM 650 C C . GLU A 1 84 ? -6.944 -6.215 16.964 1.00 92.94 84 GLU A C 1
ATOM 652 O O . GLU A 1 84 ? -7.834 -6.605 17.721 1.00 92.94 84 GLU A O 1
ATOM 657 N N . LYS A 1 85 ? -6.026 -5.320 17.351 1.00 92.31 85 LYS A N 1
ATOM 658 C CA . LYS A 1 85 ? -6.050 -4.657 18.661 1.00 92.31 85 LYS A CA 1
ATOM 659 C C . LYS A 1 85 ? -7.268 -3.739 18.786 1.00 92.31 85 LYS A C 1
ATOM 661 O O . LYS A 1 85 ? -7.959 -3.819 19.795 1.00 92.31 85 LYS A O 1
ATOM 666 N N . ALA A 1 86 ? -7.557 -2.930 17.767 1.00 90.38 86 ALA A N 1
ATOM 667 C CA . ALA A 1 86 ? -8.718 -2.042 17.734 1.00 90.38 86 ALA A CA 1
ATOM 668 C C . ALA A 1 86 ? -10.036 -2.829 17.842 1.00 90.38 86 ALA A C 1
ATOM 670 O O . ALA A 1 86 ? -10.883 -2.514 18.674 1.00 90.38 86 ALA A O 1
ATOM 671 N N . ASN A 1 87 ? -10.165 -3.939 17.110 1.00 89.25 87 ASN A N 1
ATOM 672 C CA . ASN A 1 87 ? -11.343 -4.809 17.174 1.00 89.25 87 ASN A CA 1
ATOM 673 C C . ASN A 1 87 ? -11.572 -5.434 18.565 1.00 89.25 87 ASN A C 1
ATOM 675 O O . ASN A 1 87 ? -12.706 -5.740 18.919 1.00 89.25 87 ASN A O 1
ATOM 679 N N . LYS A 1 88 ? -10.519 -5.617 19.372 1.00 90.12 88 LYS A N 1
ATOM 680 C CA . LYS A 1 88 ? -10.634 -6.121 20.754 1.00 90.12 88 LYS A CA 1
ATOM 681 C C . LYS A 1 88 ? -11.105 -5.062 21.756 1.00 90.12 88 LYS A C 1
ATOM 683 O O . LYS A 1 88 ? -11.426 -5.422 22.882 1.00 90.12 88 LYS A O 1
ATOM 688 N N . MET A 1 89 ? -11.135 -3.785 21.370 1.00 90.38 89 MET A N 1
ATOM 689 C CA . MET A 1 89 ? -11.611 -2.684 22.219 1.00 90.38 89 MET A CA 1
ATOM 690 C C . MET A 1 89 ? -13.137 -2.530 22.193 1.00 90.38 89 MET A C 1
ATOM 692 O O . MET A 1 89 ? -13.688 -1.753 22.971 1.00 90.38 89 MET A O 1
ATOM 696 N N . PHE A 1 90 ? -13.832 -3.255 21.310 1.00 87.88 90 PHE A N 1
ATOM 697 C CA . PHE A 1 90 ? -15.289 -3.282 21.294 1.00 87.88 90 PHE A CA 1
ATOM 698 C C . PHE A 1 90 ? -15.815 -4.058 22.500 1.00 87.88 90 PHE A C 1
ATOM 700 O O . PHE A 1 90 ? -15.478 -5.225 22.701 1.00 87.88 90 PHE A O 1
ATOM 707 N N . LEU A 1 91 ? -16.688 -3.413 23.267 1.00 87.94 91 LEU A N 1
ATOM 708 C CA . LEU A 1 91 ? -17.446 -4.018 24.353 1.00 87.94 91 LEU A CA 1
ATOM 709 C C . LEU A 1 91 ? -18.934 -3.997 24.011 1.00 87.94 91 LEU A C 1
ATOM 711 O O . LEU A 1 91 ? -19.394 -3.203 23.191 1.00 87.94 91 LEU A O 1
ATOM 715 N N . VAL A 1 92 ? -19.694 -4.882 24.645 1.00 88.19 92 VAL A N 1
ATOM 716 C CA . VAL A 1 92 ? -21.155 -4.859 24.570 1.00 88.19 92 VAL A CA 1
ATOM 717 C C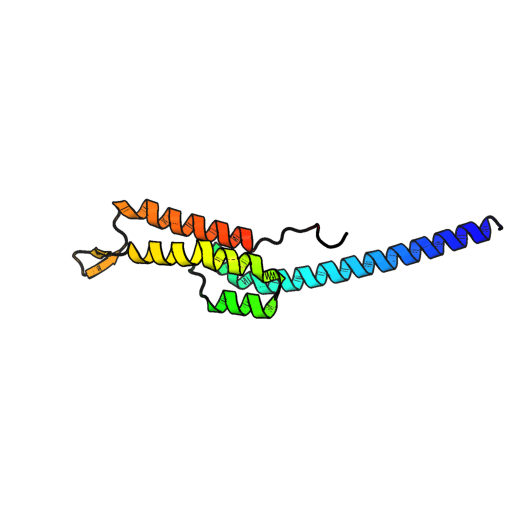 . VAL A 1 92 ? -21.652 -3.890 25.639 1.00 88.19 92 VAL A C 1
ATOM 719 O O . VAL A 1 92 ? -21.336 -4.070 26.812 1.00 88.19 92 VAL A O 1
ATOM 722 N N . ASN A 1 93 ? -22.386 -2.851 25.241 1.00 84.56 93 ASN A N 1
ATOM 723 C CA . ASN A 1 93 ? -23.010 -1.930 26.191 1.00 84.56 93 ASN A CA 1
ATOM 724 C C . ASN A 1 93 ? -24.260 -2.537 26.846 1.00 84.56 93 ASN A C 1
ATOM 726 O O . ASN A 1 93 ? -24.746 -3.589 26.435 1.00 84.56 93 ASN A O 1
ATOM 730 N N . ASP A 1 94 ? -24.828 -1.827 27.822 1.00 84.06 94 ASP A N 1
ATOM 731 C CA . ASP A 1 94 ? -26.021 -2.259 28.567 1.00 84.06 94 ASP A CA 1
ATOM 732 C C . ASP A 1 94 ? -27.253 -2.514 27.678 1.00 84.06 94 ASP A C 1
ATOM 734 O O . ASP A 1 94 ? -28.170 -3.236 28.063 1.00 84.06 94 ASP A O 1
ATOM 738 N N . ALA A 1 95 ? -27.275 -1.947 26.468 1.00 85.38 95 ALA A N 1
ATOM 739 C CA . ALA A 1 95 ? -28.332 -2.132 25.480 1.00 85.38 95 ALA A CA 1
ATOM 740 C C . ALA A 1 95 ? -28.037 -3.260 24.466 1.00 85.38 95 ALA A C 1
ATOM 742 O O . ALA A 1 95 ? -28.807 -3.455 23.526 1.00 85.38 95 ALA A O 1
ATOM 743 N N . GLY A 1 96 ? -26.945 -4.012 24.643 1.00 86.19 96 GLY A N 1
ATOM 744 C CA . GLY A 1 96 ? -26.578 -5.152 23.800 1.00 86.19 96 GLY A CA 1
ATOM 745 C C . GLY A 1 96 ? -25.837 -4.795 22.506 1.00 86.19 96 GLY A C 1
ATOM 746 O O . GLY A 1 96 ? -25.590 -5.680 21.687 1.00 86.19 96 GLY A O 1
ATOM 747 N N . TYR A 1 97 ? -25.464 -3.529 22.298 1.00 86.50 97 TYR A N 1
ATOM 748 C CA . TYR A 1 97 ? -24.742 -3.087 21.102 1.00 86.50 97 TYR A CA 1
ATOM 749 C C . TYR A 1 97 ? -23.227 -3.148 21.304 1.00 86.50 97 TYR A C 1
ATOM 751 O O . TYR A 1 97 ? -22.723 -2.778 22.363 1.00 86.50 97 TYR A O 1
ATOM 759 N N . MET A 1 98 ? -22.492 -3.550 20.261 1.00 87.06 98 MET A N 1
ATOM 760 C CA . MET A 1 98 ? -21.032 -3.441 20.248 1.00 87.06 98 MET A CA 1
ATOM 761 C C . MET A 1 98 ? -20.618 -1.986 20.037 1.00 87.06 98 MET A C 1
ATOM 763 O O . MET A 1 98 ? -20.907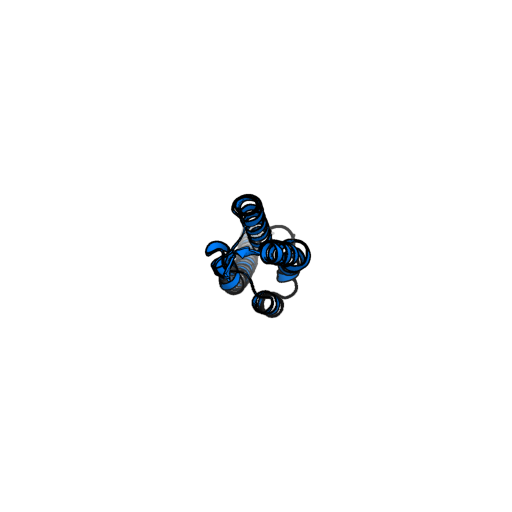 -1.396 18.996 1.00 87.06 98 MET A O 1
ATOM 767 N N . CYS A 1 99 ? -19.905 -1.420 21.001 1.00 88.38 99 CYS A N 1
ATOM 768 C CA . CYS A 1 99 ? -19.324 -0.090 20.901 1.00 88.38 99 CYS A CA 1
ATOM 769 C C . CYS A 1 99 ? -17.960 -0.038 21.588 1.00 88.38 99 CYS A C 1
ATOM 771 O O . CYS A 1 99 ? -17.672 -0.804 22.505 1.00 88.38 99 CYS A O 1
ATOM 773 N N . VAL A 1 100 ? -17.123 0.898 21.156 1.00 89.00 100 VAL A N 1
ATOM 774 C CA . VAL A 1 100 ? -15.890 1.228 21.870 1.00 89.00 100 VAL A CA 1
ATOM 775 C C . VAL A 1 100 ? -16.254 2.177 23.019 1.00 89.00 100 VAL A C 1
ATOM 777 O O . VAL A 1 100 ? -16.915 3.185 22.755 1.00 89.00 100 VAL A O 1
ATOM 780 N N . PRO A 1 101 ? -15.869 1.885 24.274 1.00 89.50 101 PRO A N 1
ATOM 781 C CA . PRO A 1 101 ? -16.095 2.790 25.400 1.00 89.50 101 PRO A CA 1
ATOM 782 C C . PRO A 1 101 ? -15.489 4.170 25.143 1.00 89.50 101 PRO A C 1
ATOM 784 O O . PRO A 1 101 ? -14.406 4.266 24.564 1.00 89.50 101 PRO A O 1
ATOM 787 N N . GLU A 1 102 ? -16.138 5.239 25.613 1.00 88.12 102 GLU A N 1
ATOM 788 C CA . GLU A 1 102 ? -15.676 6.615 25.357 1.00 88.12 102 GLU A CA 1
ATOM 789 C C . GLU A 1 102 ? -14.245 6.850 25.884 1.00 88.12 102 GLU A C 1
ATOM 791 O O . GLU A 1 102 ? -13.457 7.553 25.257 1.00 88.12 102 GLU A O 1
ATOM 796 N N . GLU A 1 103 ? -13.874 6.168 26.971 1.00 89.69 103 GLU A N 1
ATOM 797 C CA . GLU A 1 103 ? -12.531 6.164 27.571 1.00 89.69 103 GLU A CA 1
ATOM 798 C C . GLU A 1 103 ? -11.448 5.590 26.640 1.00 89.69 103 GLU A C 1
ATOM 800 O O . GLU A 1 103 ? -10.298 6.020 26.682 1.00 89.69 103 GLU A O 1
ATOM 805 N N . MET A 1 104 ? -11.808 4.626 25.787 1.00 89.69 104 MET A N 1
ATOM 806 C CA . MET A 1 104 ? -10.893 3.928 24.872 1.00 89.69 104 MET A CA 1
ATOM 807 C C . MET A 1 104 ? -10.994 4.429 23.431 1.00 89.69 104 MET A C 1
ATOM 809 O O . MET A 1 104 ? -10.137 4.125 22.603 1.00 89.69 104 MET A O 1
ATOM 813 N N . LYS A 1 105 ? -12.026 5.213 23.117 1.00 90.06 105 LYS A N 1
ATOM 814 C CA . LYS A 1 105 ? -12.324 5.705 21.769 1.00 90.06 105 LYS A CA 1
ATOM 815 C C . LYS A 1 105 ? -11.172 6.504 21.168 1.00 90.06 105 LYS A C 1
ATOM 817 O O . LYS A 1 105 ? -10.814 6.291 20.016 1.00 90.06 105 LYS A O 1
ATOM 822 N N . GLN A 1 106 ? -10.529 7.355 21.966 1.00 91.31 106 GLN A N 1
ATOM 823 C CA . GLN A 1 106 ? -9.373 8.122 21.502 1.00 91.31 106 GLN A CA 1
ATOM 824 C C . GLN A 1 106 ? -8.181 7.217 21.145 1.00 91.31 106 GLN A C 1
ATOM 826 O O . GLN A 1 106 ? -7.520 7.455 20.133 1.00 91.31 106 GLN A O 1
ATOM 831 N N . GLU A 1 107 ? -7.905 6.178 21.943 1.00 91.19 107 GLU A N 1
ATOM 832 C CA . GLU A 1 107 ? -6.836 5.211 21.650 1.00 91.19 107 GLU A CA 1
ATOM 833 C C . GLU A 1 107 ? -7.174 4.383 20.404 1.00 91.19 107 GLU A C 1
ATOM 835 O O . GLU A 1 107 ? -6.322 4.198 19.533 1.00 91.19 107 GLU A O 1
ATOM 840 N N . HIS A 1 108 ? -8.423 3.929 20.296 1.00 91.75 108 HIS A N 1
ATOM 841 C CA . HIS A 1 108 ? -8.936 3.186 19.151 1.00 91.75 108 HIS A CA 1
ATOM 842 C C . HIS A 1 108 ? -8.765 3.971 17.843 1.00 91.75 108 HIS A C 1
ATOM 844 O O . HIS A 1 108 ? -8.164 3.476 16.887 1.00 91.75 108 HIS A O 1
ATOM 850 N N . ASP A 1 109 ? -9.228 5.220 17.814 1.00 90.62 109 ASP A N 1
ATOM 851 C CA . ASP A 1 109 ? -9.171 6.060 16.618 1.00 90.62 109 ASP A CA 1
ATOM 852 C C . ASP A 1 109 ? -7.724 6.404 16.243 1.00 90.62 109 ASP A C 1
ATOM 854 O O . ASP A 1 109 ? -7.364 6.417 15.061 1.00 90.62 109 ASP A O 1
ATOM 858 N N . LEU A 1 110 ? -6.858 6.622 17.242 1.00 92.44 110 LEU A N 1
ATOM 859 C CA . LEU A 1 110 ? -5.432 6.847 17.018 1.00 92.44 110 LEU A CA 1
ATOM 860 C C . LEU A 1 110 ? -4.755 5.614 16.403 1.00 92.44 110 LEU A C 1
ATOM 862 O O . LEU A 1 110 ? -4.034 5.753 15.416 1.00 92.44 110 LEU A O 1
ATOM 866 N N . LEU A 1 111 ? -5.025 4.416 16.930 1.00 92.62 111 LEU A N 1
ATOM 867 C CA . LEU A 1 111 ? -4.498 3.151 16.408 1.00 92.62 111 LEU A CA 1
ATOM 868 C C . LEU A 1 111 ? -4.868 2.942 14.938 1.00 92.62 111 LEU A C 1
ATOM 870 O O . LEU A 1 111 ? -3.995 2.643 14.117 1.00 92.62 111 LEU A O 1
ATOM 874 N N . LEU A 1 112 ? -6.146 3.129 14.595 1.00 91.12 112 LEU A N 1
ATOM 875 C CA . LEU A 1 112 ? -6.622 2.998 13.217 1.00 91.12 112 LEU A CA 1
ATOM 876 C C . LEU A 1 112 ? -5.952 4.021 12.298 1.00 91.12 112 LEU A C 1
ATOM 878 O O . LEU A 1 112 ? -5.473 3.678 11.213 1.00 91.12 112 LEU A O 1
ATOM 882 N N . LYS A 1 113 ? -5.868 5.277 12.744 1.00 91.19 113 LYS A N 1
ATOM 883 C CA . LYS A 1 113 ? -5.267 6.362 11.971 1.00 91.19 113 LYS A CA 1
ATOM 884 C C . LYS A 1 113 ? -3.779 6.130 11.717 1.00 91.19 113 LYS A C 1
ATOM 886 O O . LYS A 1 113 ? -3.326 6.268 10.580 1.00 91.19 113 LYS A O 1
ATOM 891 N N . GLU A 1 114 ? -3.015 5.753 12.737 1.00 93.06 114 GLU A N 1
ATOM 892 C CA . GLU A 1 114 ? -1.585 5.467 12.601 1.00 93.06 114 GLU A CA 1
ATOM 893 C C . GLU A 1 114 ? -1.328 4.277 11.674 1.00 93.06 114 GLU A C 1
ATOM 895 O O . GLU A 1 114 ? -0.469 4.357 10.789 1.00 93.06 114 GLU A O 1
ATOM 900 N N . ALA A 1 115 ? -2.104 3.200 11.819 1.00 92.81 115 ALA A N 1
ATOM 901 C CA . ALA A 1 115 ? -2.024 2.028 10.955 1.00 92.81 115 ALA A CA 1
ATOM 902 C C . ALA A 1 115 ? -2.317 2.385 9.489 1.00 92.81 115 ALA A C 1
ATOM 904 O O . ALA A 1 115 ? -1.525 2.057 8.597 1.00 92.81 115 ALA A O 1
ATOM 905 N N . ASN A 1 116 ? -3.406 3.121 9.240 1.00 90.69 116 ASN A N 1
ATOM 906 C CA . ASN A 1 116 ? -3.784 3.593 7.908 1.00 90.69 116 ASN A CA 1
ATOM 907 C C . ASN A 1 116 ? -2.680 4.463 7.287 1.00 90.69 116 ASN A C 1
ATOM 909 O O . ASN A 1 116 ? -2.299 4.250 6.134 1.00 90.69 116 ASN A O 1
ATOM 913 N N . ILE A 1 117 ? -2.112 5.407 8.046 1.00 91.00 117 ILE A N 1
ATOM 914 C CA . ILE A 1 117 ? -1.034 6.290 7.573 1.00 91.00 117 ILE A CA 1
ATOM 915 C C . ILE A 1 117 ? 0.231 5.496 7.238 1.00 91.00 117 ILE A C 1
ATOM 917 O O . ILE A 1 117 ? 0.849 5.739 6.196 1.00 91.00 117 ILE A O 1
ATOM 921 N N . LYS A 1 118 ? 0.631 4.545 8.091 1.00 92.06 118 LYS A N 1
ATOM 922 C CA . LYS A 1 118 ? 1.801 3.691 7.844 1.00 92.06 118 LYS A CA 1
ATOM 923 C C . LYS A 1 118 ? 1.630 2.884 6.561 1.00 92.06 118 LYS A C 1
ATOM 925 O O . LYS A 1 118 ? 2.518 2.919 5.705 1.00 92.06 118 LYS A O 1
ATOM 930 N N . LEU A 1 119 ? 0.484 2.222 6.389 1.00 91.81 119 LEU A N 1
ATOM 931 C CA . LEU A 1 119 ? 0.216 1.421 5.196 1.00 91.81 119 LEU A CA 1
ATOM 932 C C . LEU A 1 119 ? 0.122 2.295 3.937 1.00 91.81 119 LEU A C 1
ATOM 934 O O . LEU A 1 119 ? 0.702 1.960 2.904 1.00 91.81 119 LEU A O 1
ATOM 938 N N . LEU A 1 120 ? -0.500 3.473 4.037 1.00 90.69 120 LEU A N 1
ATOM 939 C CA . LEU A 1 120 ? -0.559 4.442 2.943 1.00 90.69 120 LEU A CA 1
ATOM 940 C C . LEU A 1 120 ? 0.840 4.934 2.543 1.00 90.69 120 LEU A C 1
ATOM 942 O O . LEU A 1 120 ? 1.146 5.051 1.359 1.00 90.69 120 LEU A O 1
ATOM 946 N N . ASN A 1 121 ? 1.718 5.198 3.511 1.00 89.25 121 ASN A N 1
ATOM 947 C CA . ASN A 1 121 ? 3.103 5.592 3.249 1.00 89.25 121 ASN A CA 1
ATOM 948 C C . ASN A 1 121 ? 3.946 4.445 2.671 1.00 89.25 121 ASN A C 1
ATOM 950 O O . ASN A 1 121 ? 4.881 4.695 1.906 1.00 89.25 121 ASN A O 1
ATOM 954 N N . ALA A 1 122 ? 3.626 3.193 2.999 1.00 88.44 122 ALA A N 1
ATOM 955 C CA . ALA A 1 122 ? 4.227 2.028 2.359 1.00 88.44 122 ALA A CA 1
ATOM 956 C C . ALA A 1 122 ? 3.793 1.898 0.891 1.00 88.44 122 ALA A C 1
ATOM 958 O O . ALA A 1 122 ? 4.627 1.578 0.045 1.00 88.44 122 ALA A O 1
ATOM 959 N N . ALA A 1 123 ? 2.530 2.222 0.600 1.00 86.62 123 ALA A N 1
ATOM 960 C CA . ALA A 1 123 ? 1.941 2.238 -0.739 1.00 86.62 123 ALA A CA 1
ATOM 961 C C . ALA A 1 123 ? 2.372 3.443 -1.600 1.00 86.62 123 ALA A C 1
ATOM 963 O O . ALA A 1 123 ? 2.139 3.467 -2.809 1.00 86.62 123 ALA A O 1
ATOM 964 N N . LYS A 1 124 ? 3.028 4.454 -1.016 1.00 83.50 124 LYS A N 1
ATOM 965 C CA . LYS A 1 124 ? 3.669 5.523 -1.791 1.00 83.50 124 LYS A CA 1
ATOM 966 C C . LYS A 1 124 ? 4.946 4.984 -2.427 1.00 83.50 124 LYS A C 1
ATOM 968 O O . LYS A 1 124 ? 5.907 4.635 -1.735 1.00 83.50 124 LYS A O 1
ATOM 973 N N . ARG A 1 125 ? 5.003 5.002 -3.758 1.00 67.31 125 ARG A N 1
ATOM 974 C CA . ARG A 1 125 ? 6.249 4.740 -4.479 1.00 67.31 125 ARG A CA 1
ATOM 975 C C . ARG A 1 125 ? 7.268 5.826 -4.125 1.00 67.31 125 ARG A C 1
ATOM 977 O O . ARG A 1 125 ? 7.029 7.001 -4.397 1.00 67.31 125 ARG A O 1
ATOM 984 N N . LYS A 1 126 ? 8.424 5.447 -3.567 1.00 59.97 126 LYS A N 1
ATOM 985 C CA . LYS A 1 126 ? 9.618 6.303 -3.642 1.00 59.97 126 LYS A CA 1
ATOM 986 C C . LYS A 1 126 ? 10.051 6.296 -5.103 1.00 59.97 126 LYS A C 1
ATOM 988 O O . LYS A 1 126 ? 10.557 5.297 -5.608 1.00 59.97 126 LYS A O 1
ATOM 993 N N . LEU A 1 127 ? 9.745 7.374 -5.809 1.00 49.34 127 LEU A N 1
ATOM 994 C CA . LEU A 1 127 ? 10.297 7.615 -7.130 1.00 49.34 127 LEU A CA 1
ATOM 995 C C . LEU A 1 127 ? 11.791 7.915 -6.946 1.00 49.34 127 LEU A C 1
ATOM 997 O O . LEU A 1 127 ? 12.116 8.819 -6.186 1.00 49.34 127 LEU A O 1
ATOM 1001 N N . TRP A 1 128 ? 12.629 7.150 -7.658 1.00 41.88 128 TRP A N 1
ATOM 1002 C CA . TRP A 1 128 ? 14.094 7.251 -7.808 1.00 41.88 128 TRP A CA 1
ATOM 1003 C C . TRP A 1 128 ? 14.990 6.541 -6.774 1.00 41.88 128 TRP A C 1
ATOM 1005 O O . TRP A 1 128 ? 14.944 6.876 -5.595 1.00 41.88 128 TRP A O 1
ATOM 1015 N N . LEU A 1 129 ? 15.814 5.589 -7.277 1.00 37.41 129 LEU A N 1
ATOM 1016 C CA . LEU A 1 129 ? 17.247 5.326 -6.952 1.00 37.41 129 LEU A CA 1
ATOM 1017 C C . LEU A 1 129 ? 17.763 3.871 -7.122 1.00 37.41 129 LEU A C 1
ATOM 1019 O O . LEU A 1 129 ? 18.859 3.587 -6.668 1.00 37.41 129 LEU A O 1
ATOM 1023 N N . ASN A 1 130 ? 17.066 2.949 -7.803 1.00 37.78 130 ASN A N 1
ATOM 1024 C CA . ASN A 1 130 ? 17.592 1.573 -7.992 1.00 37.78 130 ASN A CA 1
ATOM 1025 C C . ASN A 1 130 ? 17.941 1.197 -9.448 1.00 37.78 130 ASN A C 1
ATOM 1027 O O . ASN A 1 130 ? 18.017 0.015 -9.760 1.00 37.78 130 ASN A O 1
ATOM 1031 N N . TYR A 1 131 ? 18.129 2.175 -10.340 1.00 38.09 131 TYR A N 1
ATOM 1032 C CA . TYR A 1 131 ? 18.505 1.928 -11.745 1.00 38.09 131 TYR A CA 1
ATOM 1033 C C . TYR A 1 131 ? 19.618 2.868 -12.247 1.00 38.09 131 TYR A C 1
ATOM 1035 O O . TYR A 1 131 ? 19.599 3.276 -13.405 1.00 38.09 131 TYR A O 1
ATOM 1043 N N . PHE A 1 132 ? 20.568 3.218 -11.378 1.00 36.50 132 PHE A N 1
ATOM 1044 C CA . PHE A 1 132 ? 21.846 3.821 -11.763 1.00 36.50 132 PHE A CA 1
ATOM 1045 C C . PHE A 1 132 ? 22.975 3.145 -10.997 1.00 36.50 132 PHE A C 1
ATOM 1047 O O . PHE A 1 132 ? 22.762 2.888 -9.789 1.00 36.50 132 PHE A O 1
#

pLDDT: mean 86.54, std 11.28, range [36.5, 95.31]

Organism: NCBI:txid1872678

Secondary structure (DSSP, 8-state):
--HHHHHHHHHHHHHHHHHHHHHHHHHHHHHHHHHHHHHHHHHHHHHTTPPPPHHHHHHHHHHHGGGGHHHHHHIIIIIHHHHHHHHTT-EE-TTS-EE--HHHHHHHHHHHHHHHHHHHHHHS---S-S--

Sequence (132 aa):
MSDLEVRILIAMVSLLIGVIAGHFFALGRDIRSEYNTAITPLRDKLIKEINVSESIIKDLEVNLGSQSKKIVSVYTSDYKPAIEKANKMFLVNDAGYMCVPEEMKQEHDLLLKEANIKLLNAAKRKLWLNYF